Protein AF-A0AAN6H4G2-F1 (afdb_monomer_lite)

Sequence (126 aa):
MSTTALPRRAGLRRNTTAESTSSTTANSVASTPDESPTASASSTSLSSLGSVEESDKVPEQQLFDSYGNDFKMPDYTIKDIRDAIPKHCFERSAIRGLGYVARDLASLAGVFYVFNAYCTPEYVPS

Foldseek 3Di:
DDDDDDDDDDDDDDDDDDDDDDDDDDDDDDDDPDDDPPPDDDPPPPVVVPDPPPDDDPPPPQDADPVRHGDDDDDDDPVNVVVPDDPVVVDDDPVVVVVVVVVVVVVVVVVVVCCVVQVDCVNPPD

Secondary structure (DSSP, 8-state):
--------PPP---------------------S------------GGGG-------------EE-TTS-EEPPP---HHHHHHHS-GGGG---HHHHHHHHHHHHHHHHHHHHHHHHH-STTTS--

Structure (mmCIF, N/CA/C/O backbone):
data_AF-A0AAN6H4G2-F1
#
_entry.id   AF-A0AAN6H4G2-F1
#
loop_
_atom_site.group_PDB
_atom_site.id
_atom_site.type_symbol
_atom_site.label_atom_id
_atom_site.label_alt_id
_atom_site.label_comp_id
_atom_site.label_asym_id
_atom_site.label_entity_id
_atom_site.label_seq_id
_atom_site.pdbx_PDB_ins_code
_atom_site.Cartn_x
_atom_site.Cartn_y
_atom_site.Cartn_z
_atom_site.occupancy
_atom_site.B_iso_or_equiv
_atom_site.auth_seq_id
_atom_site.auth_comp_id
_atom_site.auth_asym_id
_atom_site.auth_atom_id
_atom_site.pdbx_PDB_model_num
ATOM 1 N N . MET A 1 1 ? -43.502 40.346 5.241 1.00 43.84 1 MET A N 1
ATOM 2 C CA . MET A 1 1 ? -42.465 39.687 4.420 1.00 43.84 1 MET A CA 1
ATOM 3 C C . MET A 1 1 ? -41.389 39.183 5.370 1.00 43.84 1 MET A C 1
ATOM 5 O O . MET A 1 1 ? -40.691 40.000 5.953 1.00 43.84 1 MET A O 1
ATOM 9 N N . SER A 1 2 ? -41.351 37.873 5.623 1.00 45.31 2 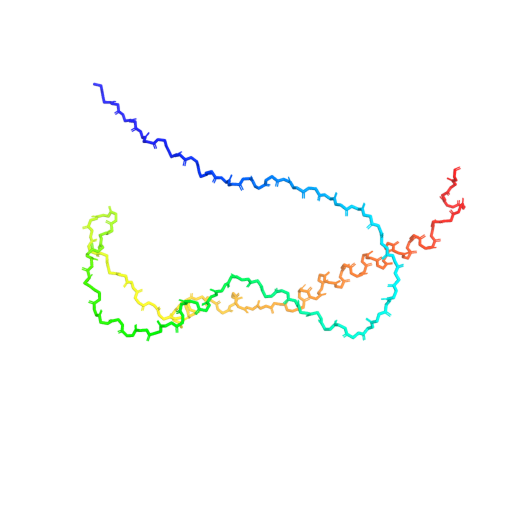SER A N 1
ATOM 10 C CA . SER A 1 2 ? -40.357 37.234 6.499 1.00 45.31 2 SER A CA 1
ATOM 11 C C . SER A 1 2 ? -39.028 37.097 5.764 1.00 45.31 2 SER A C 1
ATOM 13 O O . SER A 1 2 ? -39.008 36.608 4.638 1.00 45.31 2 SER A O 1
ATOM 15 N N . THR A 1 3 ? -37.931 37.513 6.397 1.00 49.94 3 THR A N 1
ATOM 16 C CA . THR A 1 3 ? -36.570 37.320 5.887 1.00 49.94 3 THR A CA 1
ATOM 17 C C . THR A 1 3 ? -35.826 36.349 6.801 1.00 49.94 3 THR A C 1
ATOM 19 O O . THR A 1 3 ? -35.636 36.607 7.987 1.00 49.94 3 THR A O 1
ATOM 22 N N . THR A 1 4 ? -35.462 35.189 6.257 1.00 55.72 4 THR A N 1
ATOM 23 C CA . THR A 1 4 ? -34.579 34.205 6.890 1.00 55.72 4 THR A CA 1
ATOM 24 C C . THR A 1 4 ? -33.163 34.500 6.413 1.00 55.72 4 THR A C 1
ATOM 26 O O . THR A 1 4 ? -32.813 34.181 5.279 1.00 55.72 4 THR A O 1
ATOM 29 N N . ALA A 1 5 ? -32.342 35.108 7.267 1.00 59.22 5 ALA A N 1
ATOM 30 C CA . ALA A 1 5 ? -30.912 35.262 7.022 1.00 59.22 5 ALA A CA 1
ATOM 31 C C . ALA A 1 5 ? -30.139 34.341 7.978 1.00 59.22 5 ALA A C 1
ATOM 33 O O . ALA A 1 5 ? -30.090 34.575 9.183 1.00 59.22 5 ALA A O 1
ATOM 34 N N . LEU A 1 6 ? -29.561 33.267 7.437 1.00 66.62 6 LEU A N 1
ATOM 35 C CA . LEU A 1 6 ? -28.625 32.389 8.147 1.00 66.62 6 LEU A CA 1
ATOM 36 C C . LEU A 1 6 ? -27.293 33.130 8.392 1.00 66.62 6 LEU A C 1
ATOM 38 O O . LEU A 1 6 ? -26.809 33.806 7.479 1.00 66.62 6 LEU A O 1
ATOM 42 N N . PRO A 1 7 ? -26.642 32.987 9.562 1.00 57.78 7 PRO A N 1
ATOM 43 C CA . PRO A 1 7 ? -25.316 33.554 9.777 1.00 57.78 7 PRO A CA 1
ATOM 44 C C . PRO A 1 7 ? -24.258 32.811 8.945 1.00 57.78 7 PRO A C 1
ATOM 46 O O . PRO A 1 7 ? -24.119 31.587 8.990 1.00 57.78 7 PRO A O 1
ATOM 49 N N . ARG A 1 8 ? -23.482 33.580 8.179 1.00 58.75 8 ARG A N 1
ATOM 50 C CA . ARG A 1 8 ? -22.351 33.119 7.365 1.00 58.75 8 ARG A CA 1
ATOM 51 C C . ARG A 1 8 ? -21.236 32.593 8.279 1.00 58.75 8 ARG A C 1
ATOM 53 O O . ARG A 1 8 ? -20.612 33.371 8.994 1.00 58.75 8 ARG A O 1
ATOM 60 N N . ARG A 1 9 ? -20.957 31.283 8.233 1.00 59.09 9 ARG A N 1
ATOM 61 C CA . ARG A 1 9 ? -19.801 30.663 8.908 1.00 59.09 9 ARG A CA 1
ATOM 62 C C . ARG A 1 9 ? -18.506 31.345 8.449 1.00 59.09 9 ARG A C 1
ATOM 64 O O . ARG A 1 9 ? -18.171 31.311 7.265 1.00 59.09 9 ARG A O 1
ATOM 71 N N . ALA A 1 10 ? -17.785 31.967 9.379 1.00 60.69 10 ALA A N 1
ATOM 72 C CA . ALA A 1 10 ? -16.445 32.483 9.134 1.00 60.69 10 ALA A CA 1
ATOM 73 C C . ALA A 1 10 ? -15.498 31.297 8.894 1.00 60.69 10 ALA A C 1
ATOM 75 O O . ALA A 1 10 ? -15.369 30.413 9.739 1.00 60.69 10 ALA A O 1
ATOM 76 N N . GLY A 1 11 ? -14.886 31.246 7.709 1.00 59.31 11 GLY A N 1
ATOM 77 C CA . GLY A 1 11 ? -13.930 30.204 7.351 1.00 59.31 11 GLY A CA 1
ATOM 78 C C . GLY A 1 11 ? -12.728 30.208 8.295 1.00 59.31 11 GLY A C 1
ATOM 79 O O . GLY A 1 11 ? -12.158 31.259 8.586 1.00 59.31 11 GLY A O 1
ATOM 80 N N . LEU A 1 12 ? -12.355 29.017 8.759 1.00 57.16 12 LEU A N 1
ATOM 81 C CA . LEU A 1 12 ? -11.192 28.757 9.599 1.00 57.16 12 LEU A CA 1
ATOM 82 C C . LEU A 1 12 ? -9.920 29.287 8.906 1.00 57.16 12 LEU A C 1
ATOM 84 O O . LEU A 1 12 ? -9.539 28.802 7.836 1.00 57.16 12 LEU A O 1
ATOM 88 N N . ARG A 1 13 ? -9.271 30.302 9.493 1.00 50.62 13 ARG A N 1
ATOM 89 C CA . ARG A 1 13 ? -7.971 30.807 9.030 1.00 50.62 13 ARG A CA 1
ATOM 90 C C . ARG A 1 13 ? -6.904 29.749 9.313 1.00 50.62 13 ARG A C 1
ATOM 92 O O . ARG A 1 13 ? -6.568 29.499 10.463 1.00 50.62 13 ARG A O 1
ATOM 99 N N . ARG A 1 14 ? -6.372 29.126 8.259 1.00 57.16 14 ARG A N 1
ATOM 100 C CA . ARG A 1 14 ? -5.128 28.348 8.331 1.00 57.16 14 ARG A CA 1
ATOM 101 C C . ARG A 1 14 ? -3.963 29.333 8.432 1.00 57.16 14 ARG A C 1
ATOM 103 O O . ARG A 1 14 ? -3.813 30.171 7.546 1.00 57.16 14 ARG A O 1
ATOM 110 N N . ASN A 1 15 ? -3.159 29.242 9.490 1.00 49.88 15 ASN A N 1
ATOM 111 C CA . ASN A 1 15 ? -1.903 29.983 9.581 1.00 49.88 15 ASN A CA 1
ATOM 112 C C . ASN A 1 15 ? -0.927 29.424 8.538 1.00 49.88 15 ASN A C 1
ATOM 114 O O . ASN A 1 15 ? -0.435 28.306 8.664 1.00 49.88 15 ASN A O 1
ATOM 118 N N . THR A 1 16 ? -0.681 30.202 7.489 1.00 43.84 16 THR A N 1
ATOM 119 C CA . THR A 1 16 ? 0.404 30.000 6.530 1.00 43.84 16 THR A CA 1
ATOM 120 C C . THR A 1 16 ? 1.716 30.423 7.189 1.00 43.84 16 THR A C 1
ATOM 122 O O . THR A 1 16 ? 1.949 31.619 7.360 1.00 43.84 16 THR A O 1
ATOM 125 N N . THR A 1 17 ? 2.559 29.469 7.588 1.00 45.53 17 THR A N 1
ATOM 126 C CA . THR A 1 17 ? 3.939 29.767 7.999 1.00 45.53 17 THR A CA 1
ATOM 127 C C . THR A 1 17 ? 4.748 30.096 6.749 1.00 45.53 17 THR A C 1
ATOM 129 O O . THR A 1 17 ? 4.883 29.261 5.857 1.00 45.53 17 THR A O 1
ATOM 132 N N . ALA A 1 18 ? 5.213 31.341 6.679 1.00 41.88 18 ALA A N 1
ATOM 133 C CA . ALA A 1 18 ? 6.085 31.852 5.634 1.00 41.88 18 ALA A CA 1
ATOM 134 C C . ALA A 1 18 ? 7.466 31.176 5.681 1.00 41.88 18 ALA A C 1
ATOM 136 O O . ALA A 1 18 ? 7.974 30.852 6.756 1.00 41.88 18 ALA A O 1
ATOM 137 N N . GLU A 1 19 ? 8.043 30.977 4.497 1.00 48.22 19 GLU A N 1
ATOM 138 C CA . GLU A 1 19 ? 9.427 30.566 4.264 1.00 48.22 19 GLU A CA 1
ATOM 139 C C . GLU A 1 19 ? 10.426 31.410 5.061 1.00 48.22 19 GLU A C 1
ATOM 141 O O . GLU A 1 19 ? 10.306 32.633 5.100 1.00 48.22 19 GLU A O 1
ATOM 146 N N . SER A 1 20 ? 11.479 30.765 5.567 1.00 43.12 20 SER A N 1
ATOM 147 C CA . SER A 1 20 ? 12.751 31.432 5.849 1.00 43.12 20 SER A CA 1
ATOM 148 C C . SER A 1 20 ? 13.916 30.513 5.473 1.00 43.12 20 SER A C 1
ATOM 150 O O . SER A 1 20 ? 14.360 29.683 6.257 1.00 43.12 20 SER A O 1
ATOM 152 N N . THR A 1 21 ? 14.366 30.707 4.230 1.00 43.47 21 THR A N 1
ATOM 153 C CA . THR A 1 21 ? 15.755 30.662 3.733 1.00 43.47 21 THR A CA 1
ATOM 154 C C . THR A 1 21 ? 16.600 29.400 3.923 1.00 43.47 21 THR A C 1
ATOM 156 O O . THR A 1 21 ? 17.123 29.109 4.994 1.00 43.47 21 THR A O 1
ATOM 159 N N . SER A 1 22 ? 16.862 28.762 2.781 1.00 42.62 22 SER A N 1
ATOM 160 C CA . SER A 1 22 ? 18.003 27.885 2.521 1.00 42.62 22 SER A CA 1
ATOM 161 C C . SER A 1 22 ? 19.328 28.635 2.734 1.00 42.62 22 SER A C 1
ATOM 163 O O . SER A 1 22 ? 19.556 29.667 2.101 1.00 42.62 22 SER A O 1
ATOM 165 N N . SER A 1 23 ? 20.214 28.118 3.584 1.00 42.22 23 SER A N 1
ATOM 166 C CA . SER A 1 23 ? 21.623 28.521 3.654 1.00 42.22 23 SER A CA 1
ATOM 167 C C . SER A 1 23 ? 22.510 27.349 3.237 1.00 42.22 23 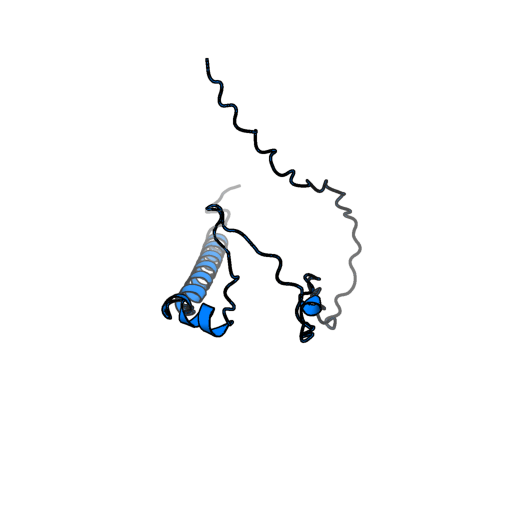SER A C 1
ATOM 169 O O . SER A 1 23 ? 22.912 26.503 4.031 1.00 42.22 23 SER A O 1
ATOM 171 N N . THR A 1 24 ? 22.814 27.312 1.942 1.00 49.25 24 THR A N 1
ATOM 172 C CA . THR A 1 24 ? 23.886 26.505 1.362 1.00 49.25 24 THR A CA 1
ATOM 173 C C . THR A 1 24 ? 25.223 27.201 1.613 1.00 49.25 24 THR A C 1
ATOM 175 O O . THR A 1 24 ? 25.466 28.233 0.995 1.00 49.25 24 THR A O 1
ATOM 178 N N . THR A 1 25 ? 26.112 26.617 2.421 1.00 41.31 25 THR A N 1
ATOM 179 C CA . THR A 1 25 ? 27.570 26.680 2.191 1.00 41.31 25 THR A CA 1
ATOM 180 C C . THR A 1 25 ? 28.305 25.587 2.969 1.00 41.31 25 THR A C 1
ATOM 182 O O . THR A 1 25 ? 28.050 25.337 4.141 1.00 41.31 25 THR A O 1
ATOM 185 N N . ALA A 1 26 ? 29.185 24.901 2.244 1.00 45.12 26 ALA A N 1
ATOM 186 C CA . ALA A 1 26 ? 29.876 23.669 2.592 1.00 45.12 26 ALA A CA 1
ATOM 187 C C . ALA A 1 26 ? 30.911 23.799 3.724 1.00 45.12 26 ALA A C 1
ATOM 189 O O . ALA A 1 26 ? 31.534 24.843 3.877 1.00 45.12 26 ALA A O 1
ATOM 190 N N . ASN A 1 27 ? 31.173 22.683 4.416 1.00 34.31 27 ASN A N 1
ATOM 191 C CA . ASN A 1 27 ? 32.534 22.161 4.568 1.00 34.31 27 ASN A CA 1
ATOM 192 C C . ASN A 1 27 ? 32.503 20.653 4.877 1.00 34.31 27 ASN A C 1
ATOM 194 O O . ASN A 1 27 ? 32.005 20.199 5.901 1.00 34.31 27 ASN A O 1
ATOM 198 N N . SER A 1 28 ? 33.048 19.887 3.941 1.00 42.91 28 SER A N 1
ATOM 199 C CA . SER A 1 28 ? 33.372 18.465 4.005 1.00 42.91 28 SER A CA 1
ATOM 200 C C . SER A 1 28 ? 34.646 18.224 4.815 1.00 42.91 28 SER A C 1
ATOM 202 O O . SER A 1 28 ? 35.665 18.719 4.355 1.00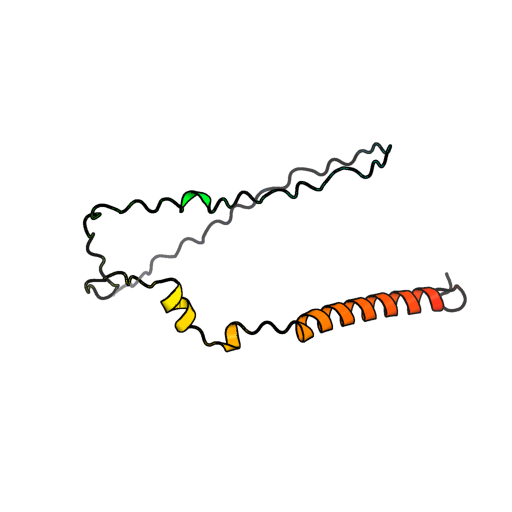 42.91 28 SER A O 1
ATOM 204 N N . VAL A 1 29 ? 34.619 17.441 5.907 1.00 39.59 29 VAL A N 1
ATOM 205 C CA . VAL A 1 29 ? 35.640 16.432 6.304 1.00 39.59 29 VAL A CA 1
ATOM 206 C C . VAL A 1 29 ? 35.050 15.529 7.413 1.00 39.59 29 VAL A C 1
ATOM 208 O O . VAL A 1 29 ? 34.418 16.030 8.333 1.00 39.59 29 VAL A O 1
ATOM 211 N N . ALA A 1 30 ? 35.348 14.226 7.345 1.00 36.88 30 ALA A N 1
ATOM 212 C CA . ALA A 1 30 ? 35.293 13.216 8.416 1.00 36.88 30 ALA A CA 1
ATOM 213 C C . ALA A 1 30 ? 33.944 12.536 8.722 1.00 36.88 30 ALA A C 1
ATOM 215 O O . ALA A 1 30 ? 33.182 12.906 9.606 1.00 36.88 30 ALA A O 1
ATOM 216 N N . SER A 1 31 ? 33.741 11.417 8.033 1.00 41.75 31 SER A N 1
ATOM 217 C CA . SER A 1 31 ? 32.959 10.269 8.480 1.00 41.75 31 SER A CA 1
ATOM 218 C C . SER A 1 31 ? 33.552 9.635 9.750 1.00 41.75 31 SER A C 1
ATOM 220 O O . SER A 1 31 ? 34.663 9.105 9.708 1.00 41.75 31 SER A O 1
ATOM 222 N N . THR A 1 32 ? 32.779 9.613 10.838 1.00 39.81 32 THR A N 1
ATOM 223 C CA . THR A 1 32 ? 32.936 8.705 11.989 1.00 39.81 32 THR A CA 1
ATOM 224 C C . THR A 1 32 ? 31.615 7.956 12.209 1.00 39.81 32 THR A C 1
ATOM 226 O O . THR A 1 32 ? 30.585 8.610 12.372 1.00 39.81 32 THR A O 1
ATOM 229 N N . PRO A 1 33 ? 31.590 6.609 12.188 1.00 50.53 33 PRO A N 1
ATOM 230 C CA . PRO A 1 33 ? 30.374 5.828 12.368 1.00 50.53 33 PRO A CA 1
ATOM 231 C C . PRO A 1 33 ? 30.231 5.421 13.841 1.00 50.53 33 PRO A C 1
ATOM 233 O O . PRO A 1 33 ? 30.483 4.272 14.181 1.00 50.53 33 PRO A O 1
ATOM 236 N N . ASP A 1 34 ? 29.880 6.363 14.717 1.00 46.31 34 ASP A N 1
ATOM 237 C CA . ASP A 1 34 ? 29.450 6.050 16.093 1.00 46.31 34 ASP A CA 1
ATOM 238 C C . ASP A 1 34 ? 28.531 7.144 16.665 1.00 46.31 34 ASP A C 1
ATOM 240 O O . ASP A 1 34 ? 28.663 7.564 17.806 1.00 46.31 34 ASP A O 1
ATOM 244 N N . GLU A 1 35 ? 27.590 7.645 15.859 1.00 41.44 35 GLU A N 1
ATOM 245 C CA . GLU A 1 35 ? 26.523 8.513 16.366 1.00 41.44 35 GLU A CA 1
ATOM 246 C C . GLU A 1 35 ? 25.183 7.806 16.164 1.00 41.44 35 GLU A C 1
ATOM 248 O O . GLU A 1 35 ? 24.627 7.734 15.066 1.00 41.44 35 GLU A O 1
ATOM 253 N N . SER A 1 36 ? 24.695 7.210 17.249 1.00 42.50 36 SER A N 1
ATOM 254 C CA . SER A 1 36 ? 23.345 6.670 17.357 1.00 42.50 36 SER A CA 1
ATOM 255 C C . SER A 1 36 ? 22.349 7.775 16.975 1.00 42.50 36 SER A C 1
ATOM 257 O O . SER A 1 36 ? 22.396 8.842 17.595 1.00 42.50 36 SER A O 1
ATOM 259 N N . PRO A 1 37 ? 21.460 7.597 15.977 1.00 51.59 37 PRO A N 1
ATOM 260 C CA . PRO A 1 37 ? 20.496 8.630 15.651 1.00 51.59 37 PRO A CA 1
ATOM 261 C C . PRO A 1 37 ? 19.530 8.750 16.827 1.00 51.59 37 PRO A C 1
ATOM 263 O O . PRO A 1 37 ? 18.613 7.943 16.997 1.00 51.59 37 PRO A O 1
ATOM 266 N N . THR A 1 38 ? 19.726 9.786 17.640 1.00 51.16 38 THR A N 1
ATOM 267 C CA . THR A 1 38 ? 18.685 10.333 18.501 1.00 51.16 38 THR A CA 1
ATOM 268 C C . THR A 1 38 ? 17.614 10.902 17.578 1.00 51.16 38 THR A C 1
ATOM 270 O O . THR A 1 38 ? 17.563 12.088 17.265 1.00 51.16 38 THR A O 1
ATOM 273 N N . ALA A 1 39 ? 16.767 10.010 17.064 1.00 49.66 39 ALA A N 1
ATOM 274 C CA . ALA A 1 39 ? 15.561 10.393 16.366 1.00 49.66 39 ALA A CA 1
ATOM 275 C C . ALA A 1 39 ? 14.765 11.278 17.324 1.00 49.66 39 ALA A C 1
ATOM 277 O O . ALA A 1 39 ? 14.372 10.852 18.412 1.00 49.66 39 ALA A O 1
ATOM 278 N N . SER A 1 40 ? 14.605 12.536 16.927 1.00 46.28 40 SER A N 1
ATOM 279 C CA . SER A 1 40 ? 13.849 13.545 17.643 1.00 46.28 40 SER A CA 1
ATOM 280 C C . SER A 1 40 ? 12.488 12.970 18.021 1.00 46.28 40 SER A C 1
ATOM 282 O O . SER A 1 40 ? 11.648 12.707 17.158 1.00 46.28 40 SER A O 1
ATOM 284 N N . ALA A 1 41 ? 12.276 12.749 19.319 1.00 43.81 41 ALA A N 1
ATOM 285 C CA . ALA A 1 41 ? 10.954 12.465 19.839 1.00 43.81 41 ALA A CA 1
ATOM 286 C C . ALA A 1 41 ? 10.076 13.662 19.475 1.00 43.81 41 ALA A C 1
ATOM 288 O O . ALA A 1 41 ? 10.300 14.783 19.931 1.00 43.81 41 ALA A O 1
ATOM 289 N N . SER A 1 42 ? 9.108 13.428 18.594 1.00 44.88 42 SER A N 1
ATOM 290 C CA . SER A 1 42 ? 8.059 14.396 18.323 1.00 44.88 42 SER A CA 1
ATOM 291 C C . SER A 1 42 ? 7.398 14.747 19.654 1.00 44.88 42 SER A C 1
ATOM 293 O O . SER A 1 42 ? 6.848 13.882 20.331 1.00 44.88 42 SER A O 1
ATOM 295 N N . SER A 1 43 ? 7.462 16.019 20.037 1.00 47.34 43 SER A N 1
ATOM 296 C CA . SER A 1 43 ? 6.865 16.589 21.247 1.00 47.34 43 SER A CA 1
ATOM 297 C C . SER A 1 43 ? 5.344 16.737 21.143 1.00 47.34 43 SER A C 1
ATOM 299 O O . SER A 1 43 ? 4.747 17.655 21.701 1.00 47.34 43 SER A O 1
ATOM 301 N N . THR A 1 44 ? 4.672 15.799 20.477 1.00 54.72 44 THR A N 1
ATOM 302 C CA . THR A 1 44 ? 3.254 15.539 20.738 1.00 54.72 44 THR A CA 1
ATOM 303 C C . THR A 1 44 ? 3.178 14.714 22.020 1.00 54.72 44 THR A C 1
ATOM 305 O O . THR A 1 44 ? 2.920 13.511 22.007 1.00 54.72 44 THR A O 1
ATOM 308 N N . SER A 1 45 ? 3.522 15.362 23.131 1.00 46.84 45 SER A N 1
ATOM 309 C CA . SER A 1 45 ? 3.598 14.778 24.463 1.00 46.84 45 SER A CA 1
ATOM 310 C C . SER A 1 45 ? 2.201 14.389 24.945 1.00 46.84 45 SER A C 1
ATOM 312 O O . SER A 1 45 ? 1.490 15.192 25.542 1.00 46.84 45 SER A O 1
ATOM 314 N N . LEU A 1 46 ? 1.813 13.134 24.719 1.00 53.38 46 LEU A N 1
ATOM 315 C CA . LEU A 1 46 ? 0.623 12.527 25.331 1.00 53.38 46 LEU A CA 1
ATOM 316 C C . LEU A 1 46 ? 0.794 12.266 26.840 1.00 53.38 46 LEU A C 1
ATOM 318 O O . LEU A 1 46 ? -0.145 11.843 27.507 1.00 53.38 46 LEU A O 1
ATOM 322 N N . SER A 1 47 ? 1.968 12.557 27.404 1.00 53.97 47 SER A N 1
ATOM 323 C CA . SER A 1 47 ? 2.280 12.333 28.819 1.00 53.97 47 SER A CA 1
ATOM 324 C C . SER A 1 47 ? 1.484 13.213 29.790 1.00 53.97 47 SER A C 1
ATOM 326 O O . SER A 1 47 ? 1.478 12.930 30.981 1.00 53.97 47 SER A O 1
ATOM 328 N N . SER A 1 48 ? 0.795 14.259 29.316 1.00 51.59 48 SER A N 1
ATOM 329 C CA . SER A 1 48 ? 0.058 15.182 30.194 1.00 51.59 48 SER A CA 1
ATOM 330 C C . SER A 1 48 ? -1.387 14.759 30.510 1.00 51.59 48 SER A C 1
ATOM 332 O O . SER A 1 48 ? -2.074 15.483 31.220 1.00 51.59 48 SER A O 1
ATOM 334 N N . LEU A 1 49 ? -1.854 13.608 30.008 1.00 56.22 49 LEU A N 1
ATOM 335 C CA . LEU A 1 49 ? -3.185 13.046 30.316 1.00 56.22 49 LEU A CA 1
ATOM 336 C C . LEU A 1 49 ? -3.121 11.812 31.236 1.00 56.22 49 LEU A C 1
ATOM 338 O O . LEU A 1 49 ? -4.126 11.149 31.462 1.00 56.22 49 LEU A O 1
ATOM 342 N N . GLY A 1 50 ? -1.936 11.491 31.762 1.00 54.72 50 GLY A N 1
ATOM 343 C CA . GLY A 1 50 ? -1.689 10.317 32.602 1.00 54.72 50 GLY A CA 1
ATOM 344 C C . GLY A 1 50 ? -1.898 10.528 34.102 1.00 54.72 50 GLY A C 1
ATOM 345 O O . GLY A 1 50 ? -1.365 9.738 34.874 1.00 54.72 50 GLY A O 1
ATOM 346 N N . SER A 1 51 ? -2.621 11.569 34.528 1.00 51.59 51 SER A N 1
ATOM 347 C CA . SER A 1 51 ? -3.047 11.681 35.926 1.00 51.59 51 SER A CA 1
ATOM 348 C C . SER A 1 51 ? -4.461 11.128 36.042 1.00 51.59 51 SER A C 1
ATOM 350 O O . SER A 1 51 ? -5.438 11.808 35.735 1.00 51.59 51 SER A O 1
ATOM 352 N N . VAL A 1 52 ? -4.563 9.863 36.449 1.00 53.62 52 VAL A N 1
ATOM 353 C CA . VAL A 1 52 ? -5.787 9.310 37.034 1.00 53.62 52 VAL A CA 1
ATOM 354 C C . VAL A 1 52 ? -5.967 9.940 38.414 1.00 53.62 52 VAL A C 1
ATOM 356 O O . VAL A 1 52 ? -5.768 9.307 39.444 1.00 53.62 52 VAL A O 1
ATOM 359 N N . GLU A 1 53 ? -6.284 11.231 38.436 1.00 50.72 53 GLU A N 1
ATOM 360 C CA . GLU A 1 53 ? -6.902 11.815 39.613 1.00 50.72 53 GLU A CA 1
ATOM 361 C C . GLU A 1 53 ? -8.333 11.301 39.617 1.00 50.72 53 GLU A C 1
ATOM 363 O O . GLU A 1 53 ? -9.127 11.607 38.722 1.00 50.72 53 GLU A O 1
ATOM 368 N N . GLU A 1 54 ? -8.616 10.444 40.594 1.00 55.22 54 GLU A N 1
ATOM 369 C CA . GLU A 1 54 ? -9.959 10.144 41.061 1.00 55.22 54 GLU A CA 1
ATOM 370 C C . GLU A 1 54 ? -10.650 11.483 41.324 1.00 55.22 54 GLU A C 1
ATOM 372 O O . GLU A 1 54 ? -10.468 12.111 42.362 1.00 55.22 54 GLU A O 1
ATOM 377 N N . SER A 1 55 ? -11.329 11.991 40.294 1.00 51.44 55 SER A N 1
ATOM 378 C CA . SER A 1 55 ? -12.004 13.274 40.349 1.00 51.44 55 SER A CA 1
ATOM 379 C C . SER A 1 55 ? -13.188 13.110 41.276 1.00 51.44 55 SER A C 1
ATOM 381 O O . SER A 1 55 ? -14.242 12.600 40.890 1.00 51.44 55 SER A O 1
ATOM 383 N N . ASP A 1 56 ? -12.993 13.574 42.506 1.00 51.31 56 ASP A N 1
ATOM 384 C CA . ASP A 1 56 ? -14.038 14.164 43.320 1.00 51.31 56 ASP A CA 1
ATOM 385 C C . ASP A 1 56 ? -15.027 14.890 42.404 1.00 51.31 56 ASP A C 1
ATOM 387 O O . ASP A 1 56 ? -14.678 15.864 41.738 1.00 51.31 56 ASP A O 1
ATOM 391 N N . LYS A 1 57 ? -16.238 14.329 42.327 1.00 53.06 57 LYS A N 1
ATOM 392 C CA . LYS A 1 57 ? -17.421 14.791 41.591 1.00 53.06 57 LYS A CA 1
ATOM 393 C C . LYS A 1 57 ? -17.317 16.254 41.141 1.00 53.06 57 LYS A C 1
ATOM 395 O O . LYS A 1 57 ? -17.729 17.165 41.862 1.00 53.06 57 LYS A O 1
ATOM 400 N N . VAL A 1 58 ? -16.825 16.477 39.922 1.00 59.59 58 VAL A N 1
ATOM 401 C CA . VAL A 1 58 ? -17.059 17.738 39.211 1.00 59.59 58 VAL A CA 1
ATOM 402 C C . VAL A 1 58 ? -18.581 17.909 39.163 1.00 59.59 58 VAL A C 1
ATOM 404 O O . VAL A 1 58 ? -19.267 16.943 38.821 1.00 59.59 58 VAL A O 1
ATOM 407 N N . PRO A 1 59 ? -19.147 19.065 39.561 1.00 56.38 59 PRO A N 1
ATOM 408 C CA . PRO A 1 59 ? -20.592 19.249 39.548 1.00 56.38 59 PRO A CA 1
ATOM 409 C C . PRO A 1 59 ? -21.097 18.959 38.137 1.00 56.38 59 PRO A C 1
ATOM 411 O O . PRO A 1 59 ? -20.628 19.589 37.189 1.00 56.38 59 PRO A O 1
ATOM 414 N N . GLU A 1 60 ? -22.000 17.982 38.005 1.00 63.53 60 GLU A N 1
ATOM 415 C CA . GLU A 1 60 ? -22.633 17.613 36.739 1.00 63.53 60 GLU A CA 1
ATOM 416 C C . GLU A 1 60 ? -23.277 18.870 36.140 1.00 63.53 60 GLU A C 1
ATOM 418 O O . GLU A 1 60 ? -24.385 19.266 36.506 1.00 63.53 60 GLU A O 1
ATOM 423 N N . GLN A 1 61 ? -22.564 19.558 35.247 1.00 69.50 61 GLN A N 1
ATOM 424 C CA . GLN A 1 61 ? -23.181 20.568 34.406 1.00 69.50 61 GLN A CA 1
ATOM 425 C C . GLN A 1 61 ? -24.155 19.803 33.520 1.00 69.50 61 GLN A C 1
ATOM 427 O O . GLN A 1 61 ? -23.730 18.949 32.745 1.00 69.50 61 GLN A O 1
ATOM 432 N N . GLN A 1 62 ? -25.453 20.062 33.685 1.00 77.19 62 GLN A N 1
ATOM 433 C CA . GLN A 1 62 ? -26.489 19.447 32.864 1.00 77.19 62 GLN A CA 1
ATOM 434 C C . GLN A 1 62 ? -26.198 19.781 31.401 1.00 77.19 62 GLN A C 1
ATOM 436 O O . GLN A 1 62 ? -26.363 20.920 30.958 1.00 77.19 62 GLN A O 1
ATOM 441 N N . LEU A 1 63 ? -2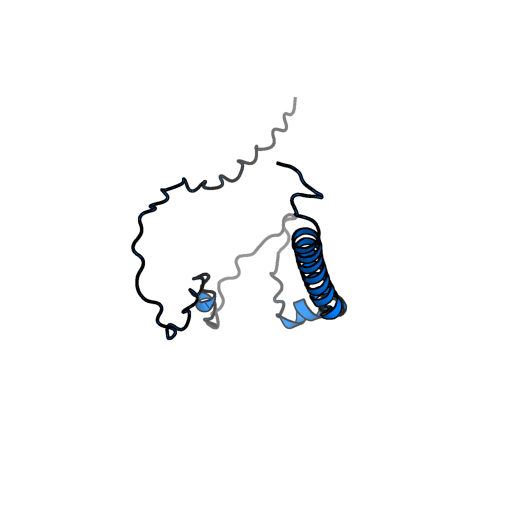5.684 18.794 30.670 1.00 82.56 63 LEU A N 1
ATOM 442 C CA . LEU A 1 63 ? -25.533 18.888 29.232 1.00 82.56 63 LEU A CA 1
ATOM 443 C C . LEU A 1 63 ? -26.912 18.646 28.627 1.00 82.56 63 LEU A C 1
ATOM 445 O O . LEU A 1 63 ? -27.603 17.710 29.016 1.00 82.56 63 LEU A O 1
ATOM 449 N N . PHE A 1 64 ? -27.300 19.480 27.669 1.00 88.25 64 PHE A N 1
ATOM 450 C CA . PHE A 1 64 ? -28.534 19.309 26.913 1.00 88.25 64 PHE A CA 1
ATOM 451 C C . PHE A 1 64 ? -28.195 18.978 25.462 1.00 88.25 64 PHE A C 1
ATOM 453 O O . PHE A 1 64 ? -27.301 19.586 24.869 1.00 88.25 64 PHE A O 1
ATOM 460 N N . ASP A 1 65 ? -28.905 18.012 24.886 1.00 86.25 65 ASP A N 1
ATOM 461 C CA . ASP A 1 65 ? -28.824 17.701 23.459 1.00 86.25 65 ASP A CA 1
ATOM 462 C C . ASP A 1 65 ? -29.491 18.811 22.616 1.00 86.25 65 ASP A C 1
ATOM 464 O O . ASP A 1 65 ? -30.216 19.668 23.122 1.00 86.25 65 ASP A O 1
ATOM 468 N N . SER A 1 66 ? -29.308 18.773 21.297 1.00 89.50 66 SER A N 1
ATOM 469 C CA . SER A 1 66 ? -29.903 19.696 20.318 1.00 89.50 66 SER A CA 1
ATOM 470 C C . SER A 1 66 ? -31.437 19.738 20.360 1.00 89.50 66 SER A C 1
ATOM 472 O O . SER A 1 66 ? -32.040 20.691 19.871 1.00 89.50 66 SER A O 1
ATOM 474 N N . TYR A 1 67 ? -32.070 18.715 20.941 1.00 90.12 67 TYR A N 1
ATOM 475 C CA . TYR A 1 67 ? -33.516 18.628 21.155 1.00 90.12 67 TYR A CA 1
ATOM 476 C C . TYR A 1 67 ? -33.966 19.099 22.550 1.00 90.12 67 TYR A C 1
ATOM 478 O O . TYR A 1 67 ? -35.152 19.022 22.856 1.00 90.12 67 TYR A O 1
ATOM 486 N N . GLY A 1 68 ? -33.048 19.587 23.393 1.00 88.62 68 GLY A N 1
ATOM 487 C CA . GLY A 1 68 ? -33.346 20.067 24.748 1.00 88.62 68 GLY A CA 1
ATOM 488 C C . GLY A 1 68 ? -33.524 18.965 25.797 1.00 88.62 68 GLY A C 1
ATOM 489 O O . GLY A 1 68 ? -34.024 19.241 26.882 1.00 88.62 68 GLY A O 1
ATOM 490 N N . ASN A 1 69 ? -33.131 17.728 25.485 1.00 88.19 69 ASN A N 1
ATOM 491 C CA . ASN A 1 69 ? -33.164 16.600 26.419 1.00 88.19 69 ASN A CA 1
ATOM 492 C C . ASN A 1 69 ? -31.875 16.537 27.248 1.00 88.19 69 ASN A C 1
ATOM 494 O O . ASN A 1 69 ? -30.817 16.920 26.746 1.00 88.19 69 ASN A O 1
ATOM 498 N N . ASP A 1 70 ? -31.946 15.979 28.459 1.00 90.00 70 ASP A N 1
ATOM 499 C CA . ASP A 1 70 ? -30.767 15.712 29.293 1.00 90.00 70 ASP A CA 1
ATOM 500 C C . ASP A 1 70 ? -29.799 14.760 28.571 1.00 90.00 70 ASP A C 1
ATOM 502 O O . ASP A 1 70 ? -30.129 13.612 28.261 1.00 90.00 70 ASP A O 1
ATOM 506 N N . PHE A 1 71 ? -28.583 15.233 28.317 1.00 86.88 71 PHE A N 1
ATOM 507 C CA . PHE A 1 71 ? -27.500 14.462 27.728 1.00 86.88 71 PHE A CA 1
ATOM 508 C C . PHE A 1 71 ? -26.576 13.950 28.831 1.00 86.88 71 PHE A C 1
ATOM 510 O O . PHE A 1 71 ? -25.853 14.709 29.473 1.00 86.88 71 PHE A O 1
ATOM 517 N N . LYS A 1 72 ? -26.567 12.632 29.030 1.00 85.62 72 LYS A N 1
ATOM 518 C CA . LYS A 1 72 ? -25.561 11.965 29.860 1.00 85.62 72 LYS A CA 1
ATOM 519 C C . LYS A 1 72 ? -24.439 11.482 28.958 1.00 85.62 72 LYS A C 1
ATOM 521 O O . LYS A 1 72 ? -24.695 10.726 28.021 1.00 85.62 72 LYS A O 1
ATOM 526 N N . MET A 1 73 ? -23.212 11.920 29.232 1.00 83.38 73 MET A N 1
ATOM 527 C CA . MET A 1 73 ? -22.049 11.421 28.505 1.00 83.38 73 MET A CA 1
ATOM 528 C C . MET A 1 73 ? -21.899 9.920 28.799 1.00 83.38 73 MET A C 1
ATOM 530 O O . MET A 1 73 ? -21.883 9.538 29.967 1.00 83.38 73 MET A O 1
ATOM 534 N N . PRO A 1 74 ? -21.859 9.054 27.776 1.00 85.31 74 PRO A N 1
ATOM 535 C CA . PRO A 1 74 ? -21.678 7.632 28.002 1.00 85.31 74 PRO A CA 1
ATOM 536 C C . PRO A 1 74 ? -20.219 7.326 28.362 1.00 85.31 74 PRO A C 1
ATOM 538 O O . PRO A 1 74 ? -19.303 7.669 27.611 1.00 85.31 74 PRO A O 1
ATOM 541 N N . ASP A 1 75 ? -20.024 6.621 29.474 1.00 88.94 75 ASP A N 1
ATOM 542 C CA . ASP A 1 75 ? -18.716 6.135 29.915 1.00 88.94 75 ASP A CA 1
ATOM 543 C C . ASP A 1 75 ? -18.384 4.809 29.222 1.00 88.94 75 ASP A C 1
ATOM 545 O O . ASP A 1 75 ? -18.621 3.721 29.748 1.00 88.94 75 ASP A O 1
ATOM 549 N N . TYR A 1 76 ? -17.855 4.897 28.001 1.00 91.75 76 TYR A N 1
ATOM 550 C CA . TYR A 1 76 ? -17.330 3.731 27.294 1.00 91.75 76 TYR A CA 1
ATOM 551 C C . TYR A 1 76 ? -15.896 3.443 27.718 1.00 91.75 76 TYR A C 1
ATOM 553 O O . TYR A 1 76 ? -15.025 4.316 27.676 1.00 91.75 76 TYR A O 1
ATOM 561 N N . THR A 1 77 ? -15.613 2.185 28.041 1.00 94.62 77 THR A N 1
ATOM 562 C CA . THR A 1 77 ? -14.233 1.741 28.217 1.00 94.62 77 THR A CA 1
ATOM 563 C C . THR A 1 77 ? -13.563 1.541 26.856 1.00 94.62 77 THR A C 1
ATOM 565 O O . THR A 1 77 ? -14.210 1.307 25.832 1.00 94.62 77 THR A O 1
ATOM 568 N N . ILE A 1 78 ? -12.226 1.537 26.831 1.00 92.75 78 ILE A N 1
ATOM 569 C CA . ILE A 1 78 ? -11.461 1.213 25.613 1.00 92.75 78 ILE A CA 1
ATOM 570 C C . ILE A 1 78 ? -11.815 -0.176 25.047 1.00 92.75 78 ILE A C 1
ATOM 572 O O . ILE A 1 78 ? -11.632 -0.440 23.857 1.00 92.75 78 ILE A O 1
ATOM 576 N N . LYS A 1 79 ? -12.324 -1.077 25.897 1.00 92.56 79 LYS A N 1
ATOM 577 C CA . LYS A 1 79 ? -12.768 -2.412 25.505 1.00 92.56 79 LYS A CA 1
ATOM 578 C C . LYS A 1 79 ? -14.089 -2.356 24.743 1.00 92.56 79 LYS A C 1
ATOM 580 O O . LYS A 1 79 ? -14.167 -2.957 23.679 1.00 92.56 79 LYS A O 1
ATOM 585 N N . ASP A 1 80 ? -15.052 -1.573 25.222 1.00 94.81 80 ASP A N 1
ATOM 586 C CA . ASP A 1 80 ? -16.371 -1.437 24.587 1.00 94.81 80 ASP A CA 1
ATOM 587 C C . ASP A 1 80 ? -16.247 -0.866 23.170 1.00 94.81 80 ASP A C 1
ATOM 589 O O . ASP A 1 80 ? -16.870 -1.356 22.229 1.00 94.81 80 ASP A O 1
ATOM 593 N N . ILE A 1 81 ? -15.352 0.111 22.991 1.00 92.81 81 ILE A N 1
ATOM 594 C CA . ILE A 1 81 ? -15.053 0.692 21.675 1.00 92.81 81 ILE A CA 1
ATOM 595 C C . ILE A 1 81 ? -14.442 -0.359 20.738 1.00 92.81 81 ILE A C 1
ATOM 597 O O . ILE A 1 81 ? -14.782 -0.422 19.557 1.00 92.81 81 ILE A O 1
ATOM 601 N N . ARG A 1 82 ? -13.531 -1.197 21.246 1.00 92.62 82 ARG A N 1
ATOM 602 C CA . ARG A 1 82 ? -12.853 -2.214 20.435 1.00 92.62 82 ARG A CA 1
ATOM 603 C C . ARG A 1 82 ? -13.763 -3.386 20.080 1.00 92.62 82 ARG A C 1
ATOM 605 O O . ARG A 1 82 ? -13.656 -3.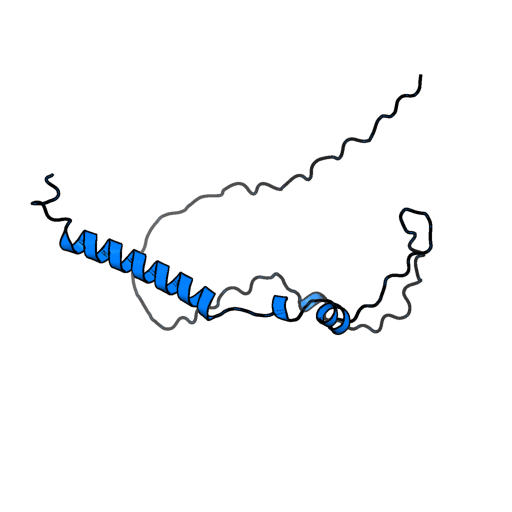895 18.969 1.00 92.62 82 ARG A O 1
ATOM 612 N N . ASP A 1 83 ? -14.653 -3.778 20.985 1.00 93.69 83 ASP A N 1
ATOM 613 C CA . ASP A 1 83 ? -15.619 -4.856 20.767 1.00 93.69 83 ASP A CA 1
ATOM 614 C C . ASP A 1 83 ? -16.730 -4.437 19.782 1.00 93.69 83 ASP A C 1
ATOM 616 O O . ASP A 1 83 ? -17.282 -5.285 19.080 1.00 93.69 83 ASP A O 1
ATOM 620 N N . ALA A 1 84 ? -17.005 -3.132 19.654 1.00 94.75 84 ALA A N 1
ATOM 621 C CA . ALA A 1 84 ? -17.918 -2.587 18.647 1.00 94.75 84 ALA A CA 1
ATOM 622 C C . ALA A 1 84 ? -17.353 -2.616 17.209 1.00 94.75 84 ALA A C 1
ATOM 624 O O . ALA A 1 84 ? -18.119 -2.559 16.244 1.00 94.75 84 ALA A O 1
ATOM 625 N N . ILE A 1 85 ? -16.027 -2.704 17.039 1.00 94.50 85 ILE A N 1
ATOM 626 C CA . ILE A 1 85 ? -15.378 -2.735 15.722 1.00 94.50 85 ILE A CA 1
ATOM 627 C C . ILE A 1 85 ? -15.251 -4.196 15.247 1.00 94.50 85 ILE A C 1
ATOM 629 O O . ILE A 1 85 ? -14.661 -5.023 15.945 1.00 94.50 85 ILE A O 1
ATOM 633 N N . PRO A 1 86 ? -15.736 -4.547 14.040 1.00 94.12 86 PRO A N 1
ATOM 634 C CA . PRO A 1 86 ? -15.599 -5.898 13.505 1.00 94.12 86 PRO A CA 1
ATOM 635 C C . PRO A 1 86 ? -14.140 -6.372 13.434 1.00 94.12 86 PRO A C 1
ATOM 637 O O . PRO A 1 86 ? -13.246 -5.635 13.019 1.00 94.12 86 PRO A O 1
ATOM 640 N N . LYS A 1 87 ? -13.900 -7.651 13.751 1.00 90.00 87 LYS A N 1
ATOM 641 C CA . LYS A 1 87 ? -12.546 -8.241 13.803 1.00 90.00 87 LYS A CA 1
ATOM 642 C C . LYS A 1 87 ? -11.752 -8.079 12.502 1.00 90.00 87 LYS A C 1
ATOM 644 O O . LYS A 1 87 ? -10.554 -7.818 12.560 1.00 90.00 87 LYS A O 1
ATOM 649 N N . HIS A 1 88 ? -12.424 -8.155 11.352 1.00 91.12 88 HIS A N 1
ATOM 650 C CA . HIS A 1 88 ? -11.790 -8.027 10.037 1.00 91.12 88 HIS A CA 1
ATOM 651 C C . HIS A 1 88 ? -11.190 -6.634 9.783 1.00 91.12 88 HIS A C 1
ATOM 653 O O . HIS A 1 88 ? -10.286 -6.492 8.966 1.00 91.12 88 HIS A O 1
ATOM 659 N N . CYS A 1 89 ? -11.632 -5.600 10.508 1.00 89.12 89 CYS A N 1
ATOM 660 C CA . CYS A 1 89 ? -11.039 -4.265 10.419 1.00 89.12 89 CYS A CA 1
ATOM 661 C C . CYS A 1 89 ? -9.629 -4.207 11.033 1.00 89.12 89 CYS A C 1
ATOM 663 O O . CYS A 1 89 ? -8.851 -3.318 10.694 1.00 89.12 89 CYS A O 1
ATOM 665 N N . PHE A 1 90 ? -9.284 -5.152 11.913 1.00 89.31 90 PHE A N 1
ATOM 666 C CA . PHE A 1 90 ? -7.961 -5.252 12.535 1.00 89.31 90 PHE A CA 1
ATOM 667 C C . PHE A 1 90 ? -7.023 -6.223 11.805 1.00 89.31 90 PHE A C 1
ATOM 669 O O . PHE A 1 90 ? -5.877 -6.409 12.220 1.00 89.31 90 PHE A O 1
ATOM 676 N N . GLU A 1 91 ? -7.471 -6.827 10.705 1.00 90.88 91 GLU A N 1
ATOM 677 C CA . GLU A 1 91 ? -6.655 -7.733 9.904 1.00 90.88 91 GLU A CA 1
ATOM 678 C C . GLU A 1 91 ? -5.683 -6.935 9.031 1.00 90.88 91 GLU A C 1
ATOM 680 O O . GLU A 1 91 ? -6.010 -6.431 7.955 1.00 90.88 91 GLU A O 1
ATOM 685 N N . ARG A 1 92 ? -4.433 -6.820 9.489 1.00 89.25 92 ARG A N 1
ATOM 686 C CA . ARG A 1 92 ? -3.351 -6.315 8.640 1.00 89.25 92 ARG A CA 1
ATOM 687 C C . ARG A 1 92 ? -2.851 -7.423 7.722 1.00 89.25 92 ARG A C 1
ATOM 689 O O . ARG A 1 92 ? -2.276 -8.409 8.174 1.00 89.25 92 ARG A O 1
ATOM 696 N N . SER A 1 93 ? -2.987 -7.219 6.414 1.00 90.25 93 SER A N 1
ATOM 697 C CA . SER A 1 93 ? -2.368 -8.098 5.420 1.00 90.25 93 SER A CA 1
ATOM 698 C C . SER A 1 93 ? -0.897 -7.727 5.204 1.00 90.25 93 SER A C 1
ATOM 700 O O . SER A 1 93 ? -0.574 -6.824 4.428 1.00 90.25 93 SER A O 1
ATOM 702 N N . ALA A 1 94 ? 0.006 -8.453 5.869 1.00 91.38 94 ALA A N 1
ATOM 703 C CA . ALA A 1 94 ? 1.450 -8.319 5.657 1.00 91.38 94 ALA A CA 1
ATOM 704 C C . ALA A 1 94 ? 1.854 -8.684 4.220 1.00 91.38 94 ALA A C 1
ATOM 706 O O . ALA A 1 94 ? 2.703 -8.026 3.630 1.00 91.38 94 ALA A O 1
ATOM 707 N N . ILE A 1 95 ? 1.187 -9.682 3.632 1.00 95.69 95 ILE A N 1
ATOM 708 C CA . ILE A 1 95 ? 1.419 -10.120 2.250 1.00 95.69 95 ILE A CA 1
ATOM 709 C C . ILE A 1 95 ? 1.122 -8.983 1.276 1.00 95.69 95 ILE A C 1
ATOM 711 O O . ILE A 1 95 ? 1.913 -8.722 0.375 1.00 95.69 95 ILE A O 1
ATOM 715 N N . ARG A 1 96 ? 0.002 -8.274 1.462 1.00 94.44 96 ARG A N 1
ATOM 716 C CA . ARG A 1 96 ? -0.358 -7.163 0.580 1.00 94.44 96 ARG A CA 1
ATOM 717 C C . ARG A 1 96 ? 0.612 -5.993 0.718 1.00 94.44 96 ARG A C 1
ATOM 719 O O . ARG A 1 96 ? 1.036 -5.455 -0.297 1.00 94.44 96 ARG A O 1
ATOM 726 N N . GLY A 1 97 ? 1.002 -5.648 1.947 1.00 93.56 97 GLY A N 1
ATOM 727 C CA . GLY A 1 97 ? 2.028 -4.632 2.192 1.00 93.56 97 GLY A CA 1
ATOM 728 C C . GLY A 1 97 ? 3.369 -4.986 1.541 1.00 93.56 97 GLY A C 1
ATOM 729 O O . GLY A 1 97 ? 3.910 -4.197 0.771 1.00 93.56 97 GLY A O 1
ATOM 730 N N . LEU A 1 98 ? 3.870 -6.199 1.782 1.00 96.31 98 LEU A N 1
ATOM 731 C CA . LEU A 1 98 ? 5.146 -6.673 1.240 1.00 96.31 98 LEU A CA 1
ATOM 732 C C . LEU A 1 98 ? 5.108 -6.848 -0.286 1.00 96.31 98 LEU A C 1
ATOM 734 O O . LEU A 1 98 ? 6.104 -6.592 -0.956 1.00 96.31 98 LEU A O 1
ATOM 738 N N . GLY A 1 99 ? 3.955 -7.208 -0.851 1.00 97.88 99 GLY A N 1
ATOM 739 C CA . GLY A 1 99 ? 3.747 -7.267 -2.296 1.00 97.88 99 GLY A CA 1
ATOM 740 C C . GLY A 1 99 ? 3.906 -5.907 -2.982 1.00 97.88 99 GLY A C 1
ATOM 741 O O . GLY A 1 99 ? 4.488 -5.842 -4.063 1.00 97.88 99 GLY A O 1
ATOM 742 N N . TYR A 1 100 ? 3.455 -4.815 -2.351 1.00 97.38 100 TYR A N 1
ATOM 743 C CA . TYR A 1 100 ? 3.698 -3.464 -2.872 1.00 97.38 100 TYR A CA 1
ATOM 744 C C . TYR A 1 100 ? 5.187 -3.105 -2.844 1.00 97.38 100 TYR A C 1
ATOM 746 O O . TYR A 1 100 ? 5.717 -2.663 -3.858 1.00 97.38 100 TYR A O 1
ATOM 754 N N . VAL A 1 101 ? 5.889 -3.409 -1.749 1.00 97.88 101 VAL A N 1
ATOM 755 C CA . VAL A 1 101 ? 7.343 -3.184 -1.649 1.00 97.88 101 VAL A CA 1
ATOM 756 C C . VAL A 1 101 ? 8.111 -3.981 -2.708 1.00 97.88 101 VAL A C 1
ATOM 758 O O . VAL A 1 101 ? 8.991 -3.446 -3.378 1.00 97.88 101 VAL A O 1
ATOM 761 N N . ALA A 1 102 ? 7.765 -5.256 -2.903 1.00 98.19 102 ALA A N 1
ATOM 762 C CA . ALA A 1 102 ? 8.394 -6.096 -3.918 1.00 98.19 102 ALA A CA 1
ATOM 763 C C . ALA A 1 102 ? 8.158 -5.560 -5.340 1.00 98.19 102 ALA A C 1
ATOM 765 O O . ALA A 1 102 ? 9.069 -5.583 -6.166 1.00 98.19 102 ALA A O 1
ATOM 766 N N . ARG A 1 103 ? 6.956 -5.038 -5.624 1.00 98.19 103 ARG A N 1
ATOM 767 C CA . ARG A 1 103 ? 6.637 -4.383 -6.900 1.00 98.19 103 ARG A CA 1
ATOM 768 C C . ARG A 1 103 ? 7.493 -3.136 -7.132 1.00 98.19 103 ARG A C 1
ATOM 770 O O . ARG A 1 103 ? 7.964 -2.935 -8.254 1.00 98.19 103 ARG A O 1
ATOM 777 N N . ASP A 1 104 ? 7.695 -2.319 -6.104 1.00 98.00 104 ASP A N 1
ATOM 778 C CA . ASP A 1 104 ? 8.528 -1.117 -6.202 1.00 98.00 104 ASP A CA 1
ATOM 779 C C . ASP A 1 104 ? 9.986 -1.497 -6.476 1.00 98.00 104 ASP A C 1
ATOM 781 O O . ASP A 1 104 ? 10.612 -0.953 -7.387 1.00 98.00 104 ASP A O 1
ATOM 785 N N . LEU A 1 105 ? 10.496 -2.517 -5.779 1.00 98.38 105 LEU A N 1
ATOM 786 C CA . LEU A 1 105 ? 11.841 -3.046 -5.997 1.00 98.38 105 LEU A CA 1
ATOM 787 C C . LEU A 1 105 ? 12.017 -3.616 -7.411 1.00 98.38 105 LEU A C 1
ATOM 789 O O . LEU A 1 105 ? 13.031 -3.363 -8.056 1.00 98.38 105 LEU A O 1
ATOM 793 N N . ALA A 1 106 ? 11.017 -4.341 -7.918 1.00 98.25 106 ALA A N 1
ATOM 794 C CA . ALA A 1 106 ? 11.022 -4.864 -9.281 1.00 98.25 106 ALA A CA 1
ATOM 795 C C . ALA A 1 106 ? 11.008 -3.740 -10.327 1.00 98.25 106 ALA A C 1
ATOM 797 O O . ALA A 1 106 ? 11.700 -3.831 -11.338 1.00 98.25 106 ALA A O 1
ATOM 798 N N . SER A 1 107 ? 10.259 -2.664 -10.074 1.00 98.00 107 SER A N 1
ATOM 799 C CA . SER A 1 107 ? 10.204 -1.501 -10.967 1.00 98.00 107 SER A CA 1
ATOM 800 C C . SER A 1 107 ? 11.545 -0.766 -10.993 1.00 98.00 107 SER A C 1
ATOM 802 O O . SER A 1 107 ? 12.058 -0.469 -12.069 1.00 98.00 107 SER A O 1
ATOM 804 N N . LEU A 1 108 ? 12.157 -0.544 -9.825 1.00 98.12 108 LEU A N 1
ATOM 805 C CA . LEU A 1 108 ? 13.494 0.046 -9.713 1.00 98.12 108 LEU A CA 1
ATOM 806 C C . LEU A 1 108 ? 14.556 -0.812 -10.408 1.00 98.12 108 LEU A C 1
ATOM 808 O O . LEU A 1 108 ? 15.335 -0.297 -11.209 1.00 98.12 108 LEU A O 1
ATOM 812 N N . ALA A 1 109 ? 14.560 -2.120 -10.147 1.00 98.06 109 ALA A N 1
ATOM 813 C CA . ALA A 1 109 ? 15.483 -3.054 -10.781 1.00 98.06 109 ALA A CA 1
ATOM 814 C C . ALA A 1 109 ? 15.285 -3.106 -12.302 1.00 98.06 109 ALA A C 1
ATOM 816 O O . ALA A 1 109 ? 16.264 -3.127 -13.042 1.00 98.06 109 ALA A O 1
ATOM 817 N N . GLY A 1 110 ? 14.035 -3.081 -12.774 1.00 98.00 110 GLY A N 1
ATOM 818 C CA . GLY A 1 110 ? 13.704 -3.068 -14.196 1.00 98.00 110 GLY A CA 1
ATOM 819 C C . GLY A 1 110 ? 14.212 -1.813 -14.900 1.00 98.00 110 GLY A C 1
ATOM 820 O O . GLY A 1 110 ? 14.880 -1.919 -15.924 1.00 98.00 110 GLY A O 1
ATOM 821 N N . VAL A 1 111 ? 13.967 -0.630 -14.327 1.00 97.00 111 VAL A N 1
ATOM 822 C CA . VAL A 1 111 ? 14.477 0.636 -14.879 1.00 97.00 111 VAL A CA 1
ATOM 823 C C . VAL A 1 111 ? 16.004 0.647 -14.884 1.00 97.00 111 VAL A C 1
ATOM 825 O O . VAL A 1 111 ? 16.600 0.987 -15.904 1.00 97.00 111 VAL A O 1
ATOM 828 N N . PHE A 1 112 ? 16.642 0.224 -13.788 1.00 96.69 112 PHE A N 1
ATOM 829 C CA . PHE A 1 112 ? 18.099 0.127 -13.717 1.00 96.69 112 PHE A CA 1
ATOM 830 C C . PHE A 1 112 ? 18.659 -0.827 -14.775 1.00 96.69 112 PHE A C 1
ATOM 832 O O . PHE A 1 112 ? 19.602 -0.473 -15.476 1.00 96.69 112 PHE A O 1
ATOM 839 N N . TYR A 1 113 ? 18.071 -2.015 -14.919 1.00 97.12 113 TYR A N 1
ATOM 840 C CA . TYR A 1 113 ? 18.511 -3.008 -15.894 1.00 97.12 113 TYR A CA 1
ATOM 841 C C . TYR A 1 113 ? 18.382 -2.489 -17.326 1.00 97.12 113 TYR A C 1
ATOM 843 O O . TYR A 1 113 ? 19.343 -2.561 -18.087 1.00 97.12 113 TYR A O 1
ATOM 851 N N . VAL A 1 114 ? 17.225 -1.919 -17.679 1.00 96.38 114 VAL A N 1
ATOM 852 C CA . VAL A 1 114 ? 16.994 -1.359 -19.016 1.00 96.38 114 VAL A CA 1
ATOM 853 C C . VAL A 1 114 ? 17.976 -0.228 -19.298 1.00 96.38 114 VAL A C 1
ATOM 855 O O . VAL A 1 114 ? 18.588 -0.198 -20.360 1.00 96.38 114 VAL A O 1
ATOM 858 N N . PHE A 1 115 ? 18.174 0.682 -18.348 1.00 94.94 115 PHE A N 1
ATOM 859 C CA . PHE A 1 115 ? 19.083 1.803 -18.544 1.00 94.94 115 PHE A CA 1
ATOM 860 C C . PHE A 1 115 ? 20.542 1.345 -18.671 1.00 94.94 115 PHE A C 1
ATOM 862 O O . PHE A 1 115 ? 21.242 1.768 -19.585 1.00 94.94 115 PHE A O 1
ATOM 869 N N . ASN A 1 116 ? 20.985 0.432 -17.806 1.00 94.00 116 ASN A N 1
ATOM 870 C CA . ASN A 1 116 ? 22.337 -0.122 -17.848 1.00 94.00 116 ASN A CA 1
ATOM 871 C C . ASN A 1 116 ? 22.598 -0.909 -19.149 1.00 94.00 116 ASN A C 1
ATOM 873 O O . ASN A 1 116 ? 23.685 -0.832 -19.711 1.00 94.00 116 ASN A O 1
ATOM 877 N N . ALA A 1 117 ? 21.599 -1.633 -19.661 1.00 92.75 117 ALA A N 1
ATOM 878 C CA . ALA A 1 117 ? 21.752 -2.442 -20.869 1.00 92.75 117 ALA A CA 1
ATOM 879 C C . ALA A 1 117 ? 21.609 -1.647 -22.180 1.00 92.75 117 ALA A C 1
ATOM 881 O O . ALA A 1 117 ? 22.285 -1.971 -23.155 1.00 92.75 117 ALA A O 1
ATOM 882 N N . TYR A 1 118 ? 20.735 -0.634 -22.228 1.00 92.69 118 TYR A N 1
ATOM 883 C CA . TYR A 1 118 ? 20.326 0.008 -23.486 1.00 92.69 118 TYR A CA 1
ATOM 884 C C . TYR A 1 118 ? 20.687 1.491 -23.603 1.00 92.69 118 TYR A C 1
ATOM 886 O O . TYR A 1 118 ? 20.554 2.049 -24.688 1.00 92.69 118 TYR A O 1
ATOM 894 N N . CYS A 1 119 ? 21.178 2.153 -22.552 1.00 90.12 119 CYS A N 1
ATOM 895 C CA . CYS A 1 119 ? 21.642 3.540 -22.654 1.00 90.12 119 CYS A CA 1
ATOM 896 C C . CYS A 1 119 ? 23.084 3.615 -23.195 1.00 90.12 119 CYS A C 1
ATOM 898 O O . CYS A 1 119 ? 23.979 4.174 -22.562 1.00 90.12 119 CYS A O 1
ATOM 900 N N . THR A 1 120 ? 23.318 3.017 -24.365 1.00 88.00 120 THR A N 1
ATOM 901 C CA . THR A 1 120 ? 24.595 3.058 -25.093 1.00 88.00 120 THR A CA 1
ATOM 902 C C . THR A 1 120 ? 24.467 3.951 -26.334 1.00 88.00 120 THR A C 1
ATOM 904 O O . THR A 1 120 ? 23.360 4.111 -26.858 1.00 88.00 120 THR A O 1
ATOM 907 N N . PRO A 1 121 ? 25.574 4.522 -26.849 1.00 85.56 121 PRO A N 1
ATOM 908 C CA . PRO A 1 121 ? 25.538 5.423 -28.006 1.00 85.56 121 PRO A CA 1
ATOM 909 C C . PRO A 1 121 ? 25.013 4.773 -29.295 1.00 85.56 121 PRO A C 1
ATOM 911 O O . PRO A 1 121 ? 24.631 5.487 -30.216 1.00 85.56 121 PRO A O 1
ATOM 914 N N . GLU A 1 122 ? 24.965 3.438 -29.369 1.00 87.44 122 GLU A N 1
ATOM 915 C CA . GLU A 1 122 ? 24.336 2.740 -30.497 1.00 87.44 122 GLU A CA 1
ATOM 916 C C . GLU A 1 122 ? 22.807 2.840 -30.486 1.00 87.44 122 GLU A C 1
ATOM 918 O O . GLU A 1 122 ? 22.196 2.973 -31.543 1.00 87.44 122 GLU A O 1
ATOM 923 N N . TYR A 1 123 ? 22.181 2.790 -29.306 1.00 86.00 123 TYR A N 1
ATOM 924 C CA . TYR A 1 123 ? 20.723 2.867 -29.175 1.00 86.00 123 TYR A CA 1
ATOM 925 C C . TYR A 1 123 ? 20.226 4.298 -28.927 1.00 86.00 123 TYR A C 1
ATOM 927 O O . TYR A 1 123 ? 19.086 4.611 -29.268 1.00 86.00 123 TYR A O 1
ATOM 935 N N . VAL A 1 124 ? 21.067 5.170 -28.359 1.00 83.94 124 VAL A N 1
ATOM 936 C CA . VAL A 1 124 ? 20.758 6.583 -28.096 1.00 83.94 124 VAL A CA 1
ATOM 937 C C . VAL A 1 124 ? 21.925 7.459 -28.580 1.00 83.94 124 VAL A C 1
ATOM 939 O O . VAL A 1 124 ? 22.834 7.751 -27.799 1.00 83.94 124 VAL A O 1
ATOM 942 N N . PRO A 1 125 ? 21.943 7.858 -29.866 1.00 81.38 125 PRO A N 1
ATOM 943 C CA . PRO A 1 125 ? 22.968 8.754 -30.396 1.00 81.38 125 PRO A CA 1
ATOM 944 C C . PRO A 1 125 ? 22.818 10.177 -29.829 1.00 81.38 125 PRO A C 1
ATOM 946 O O . PRO A 1 125 ? 21.704 10.633 -29.565 1.00 81.38 125 PRO A O 1
ATOM 949 N N . SER A 1 126 ? 23.955 10.853 -29.631 1.00 75.44 126 SER A N 1
ATOM 950 C CA . SER A 1 126 ? 24.088 12.208 -29.062 1.00 75.44 126 SER A CA 1
ATOM 951 C C . SER A 1 126 ? 23.747 13.329 -30.035 1.00 75.44 126 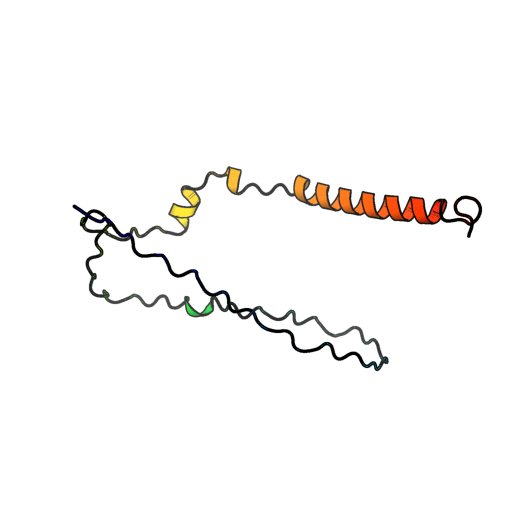SER A C 1
ATOM 953 O O . SER A 1 126 ? 24.220 13.222 -31.191 1.00 75.44 126 SER A O 1
#

pLDDT: mean 71.53, std 21.71, range [34.31, 98.38]

Organism: NCBI:txid329885

Radius of gyration: 29.88 Å; chains: 1; bounding box: 78×50×74 Å

InterPro domains:
  IPR012171 Fatty acid desaturase [PTHR32100] (70-121)
  IPR021863 Fatty acid desaturase, N-terminal [PF11960] (59-109)